Protein AF-A0A4U6X1E7-F1 (afdb_monomer)

pLDDT: mean 93.79, std 7.54, range [47.66, 98.25]

Organism: NCBI:txid1306861

Radius of gyration: 15.95 Å; Cα contacts (8 Å, |Δi|>4): 142; chains: 1; bounding box: 30×27×42 Å

Solvent-accessible surface area (backbone atoms only — not comparable to full-atom values): 6205 Å² total; per-residue (Å²): 132,83,76,83,87,75,85,89,83,79,82,66,72,47,36,41,52,42,81,46,75,47,76,49,69,50,76,48,46,93,50,3,64,44,79,88,38,50,43,80,52,73,47,7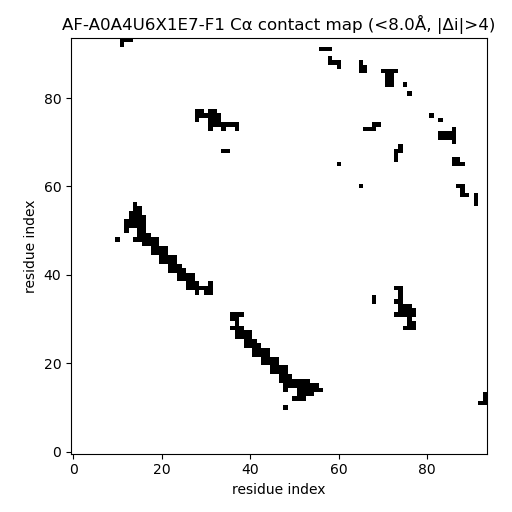5,45,83,44,76,47,72,77,82,24,77,41,89,75,52,82,83,80,50,86,88,70,48,66,49,76,83,32,64,47,44,34,28,53,77,88,71,79,64,89,84,49,80,64,52,78,73,86,67,78,129

Nearest PDB structures (foldseek):
  4eir-assembly1_A  TM=9.120E-01  e=3.574E-07  Neurospora crassa OR74A
  3eii-assembly4_D  TM=9.529E-01  e=1.413E-06  Thermothielavioides terrestris
  8b7p-assembly4_DDD  TM=9.521E-01  e=1.044E-05  Aspergillus nidulans FGSC A4
  7exk-assembly4_D  TM=9.346E-01  e=1.044E-05  Gelatoporia subvermispora B
  5o2x-assembly1_A  TM=9.146E-01  e=1.951E-05  Trichoderma reesei QM6a

Secondary structure (DSSP, 8-state):
-PPP--------TTBPSEEEEEEEEEEE-TTTTSSS--EEEEEEEEEEE-SS--B--SS---TTTS--TTSTTTS--TTTTPPPPPSSSPPP--

InterPro domains:
  IPR005103 Auxiliary Activity family 9, catalytic domain [PF03443] (5-81)
  IPR049892 Auxiliary Activity family 9 [PTHR33353] (4-94)

Structure (mmCIF, N/CA/C/O backbone):
data_AF-A0A4U6X1E7-F1
#
_entry.id   AF-A0A4U6X1E7-F1
#
loop_
_atom_site.group_PDB
_atom_site.id
_atom_site.type_symbol
_atom_site.label_atom_id
_atom_site.label_alt_id
_atom_site.label_comp_id
_atom_site.label_asym_id
_atom_site.label_entity_id
_atom_site.label_seq_id
_atom_site.pdbx_PDB_ins_code
_atom_site.Cartn_x
_atom_site.Cartn_y
_atom_site.Cartn_z
_atom_site.occupancy
_atom_site.B_iso_or_equiv
_atom_site.auth_seq_id
_atom_site.auth_comp_id
_atom_site.auth_asym_id
_atom_site.auth_atom_id
_atom_site.pdbx_PDB_model_num
ATOM 1 N N . MET A 1 1 ? -14.302 16.409 -18.677 1.00 47.66 1 MET A N 1
ATOM 2 C CA . MET A 1 1 ? -13.501 15.585 -17.748 1.00 47.66 1 MET A CA 1
ATOM 3 C C . MET A 1 1 ? -14.470 14.978 -16.752 1.00 47.66 1 MET A C 1
ATOM 5 O O . MET A 1 1 ? -15.173 15.737 -16.100 1.00 47.66 1 MET A O 1
ATOM 9 N N . VAL A 1 2 ? -14.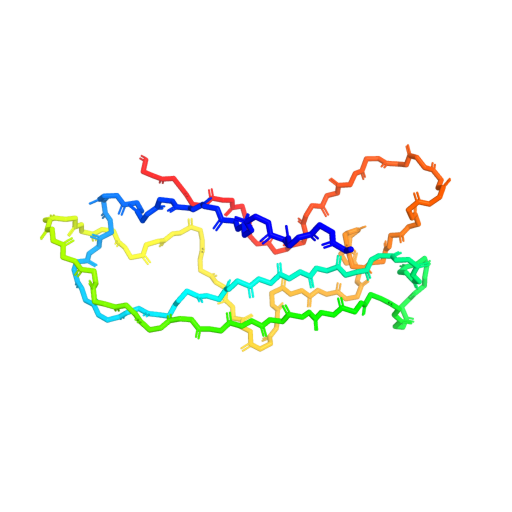602 13.651 -16.715 1.00 60.69 2 VAL A N 1
ATOM 10 C CA . VAL A 1 2 ? -15.431 12.984 -15.698 1.00 60.69 2 VAL A CA 1
ATOM 11 C C . VAL A 1 2 ? -14.682 13.107 -14.365 1.00 60.69 2 VAL A C 1
ATOM 13 O O . VAL A 1 2 ? -13.496 12.769 -14.339 1.00 60.69 2 VAL A O 1
ATOM 16 N N . PRO A 1 3 ? -15.293 13.636 -13.291 1.00 70.06 3 PRO A N 1
ATOM 17 C CA . PRO A 1 3 ? -14.640 13.675 -11.990 1.00 70.06 3 PRO A CA 1
ATOM 18 C C . PRO A 1 3 ? -14.332 12.250 -11.527 1.00 70.06 3 PRO A C 1
ATOM 20 O O . PRO A 1 3 ? -15.154 11.350 -11.693 1.00 70.06 3 PRO A O 1
ATOM 23 N N . ASN A 1 4 ? -13.156 12.044 -10.935 1.00 77.69 4 ASN A N 1
ATOM 24 C CA . ASN A 1 4 ? -12.846 10.795 -10.248 1.00 77.69 4 ASN A CA 1
ATOM 25 C C . ASN A 1 4 ? -13.904 10.557 -9.152 1.00 77.69 4 ASN A C 1
ATOM 27 O O . ASN A 1 4 ? -14.106 11.424 -8.303 1.00 77.69 4 ASN A O 1
ATOM 31 N N . SER A 1 5 ? -14.566 9.397 -9.167 1.00 83.44 5 SER A N 1
ATOM 32 C CA . SER A 1 5 ? -15.583 9.010 -8.178 1.00 83.44 5 SER A CA 1
ATOM 33 C C . SER A 1 5 ? -15.012 8.741 -6.780 1.00 83.44 5 SER A C 1
ATOM 35 O O . SER A 1 5 ? -15.771 8.496 -5.843 1.00 83.44 5 SER A O 1
ATOM 37 N N . GLY A 1 6 ? -13.686 8.775 -6.633 1.00 84.06 6 GLY A N 1
ATOM 38 C CA . GLY A 1 6 ? -12.992 8.417 -5.405 1.00 84.06 6 GLY A CA 1
ATOM 39 C C . GLY A 1 6 ? -12.987 6.907 -5.168 1.00 84.06 6 GLY A C 1
ATOM 40 O O . GLY A 1 6 ? -13.540 6.126 -5.944 1.00 84.06 6 GLY A O 1
ATOM 41 N N . TYR A 1 7 ? -12.340 6.502 -4.078 1.00 87.62 7 TYR A N 1
ATOM 42 C CA . TYR A 1 7 ? -12.280 5.113 -3.632 1.00 87.62 7 TYR A CA 1
ATOM 43 C C . TYR A 1 7 ? -12.951 4.982 -2.264 1.00 87.62 7 TYR A C 1
ATOM 45 O O . TYR A 1 7 ? -12.697 5.790 -1.370 1.00 87.62 7 TYR A O 1
ATOM 53 N N . GLN A 1 8 ? -13.797 3.967 -2.097 1.00 92.19 8 GLN A N 1
ATOM 54 C CA . GLN A 1 8 ? -14.454 3.676 -0.823 1.00 92.19 8 GLN A CA 1
ATOM 55 C C . GLN A 1 8 ? -13.755 2.518 -0.117 1.00 92.19 8 GLN A C 1
ATOM 57 O O . GLN A 1 8 ? -13.381 1.526 -0.738 1.00 92.19 8 GLN A O 1
ATOM 62 N N . TYR A 1 9 ? -13.601 2.639 1.197 1.00 91.94 9 TYR A N 1
ATOM 63 C CA . TYR A 1 9 ? -13.045 1.601 2.053 1.00 91.94 9 TYR A CA 1
ATOM 64 C C . TYR A 1 9 ? -13.807 1.554 3.376 1.00 91.94 9 TYR A C 1
ATOM 66 O O . TYR A 1 9 ? -14.396 2.545 3.811 1.00 91.94 9 TYR A O 1
ATOM 74 N N . THR A 1 10 ? -13.783 0.396 4.028 1.00 94.62 10 THR A N 1
ATOM 75 C CA . THR A 1 10 ? -14.408 0.185 5.336 1.00 94.62 10 THR A CA 1
ATOM 76 C C . THR A 1 10 ? -13.324 0.051 6.393 1.00 94.62 10 THR A C 1
ATOM 78 O O . THR A 1 10 ? -12.377 -0.714 6.216 1.00 94.62 10 THR A O 1
ATOM 81 N N . ILE A 1 11 ? -13.460 0.778 7.503 1.00 95.44 11 ILE A N 1
ATOM 82 C CA . ILE A 1 11 ? -12.598 0.580 8.671 1.00 95.44 11 ILE A CA 1
ATOM 83 C C . ILE A 1 11 ? -12.973 -0.760 9.328 1.00 95.44 11 ILE A C 1
ATOM 85 O O . ILE A 1 11 ? -14.140 -0.925 9.695 1.00 95.44 11 ILE A O 1
ATOM 89 N N . PRO A 1 12 ? -12.038 -1.718 9.491 1.00 96.06 12 PRO A N 1
ATOM 90 C CA . PRO A 1 12 ? -12.348 -3.003 10.110 1.00 96.06 12 PRO A CA 1
ATOM 91 C C . PRO A 1 12 ? -12.850 -2.835 11.549 1.00 96.06 12 PRO A C 1
ATOM 93 O O . PRO A 1 12 ? -12.184 -2.226 12.387 1.00 96.06 12 PRO A O 1
ATOM 96 N N . SER A 1 13 ? -14.010 -3.415 11.855 1.00 96.19 13 SER A N 1
ATOM 97 C CA . SER A 1 13 ? -14.704 -3.232 13.139 1.00 96.19 13 SER A CA 1
ATOM 98 C C . SER A 1 13 ? -13.970 -3.838 14.340 1.00 96.19 13 SER A C 1
ATOM 100 O O . SER A 1 13 ? -14.189 -3.418 15.475 1.00 96.19 13 SER A O 1
ATOM 102 N N . CYS A 1 14 ? -13.081 -4.808 14.109 1.00 97.12 14 CYS A N 1
ATOM 103 C CA . CYS A 1 14 ? -12.277 -5.426 15.160 1.00 97.12 14 CYS A CA 1
ATOM 104 C C . CYS A 1 14 ? -11.048 -4.597 15.570 1.00 97.12 14 CYS A C 1
ATOM 106 O O . CYS A 1 14 ? -10.355 -5.000 16.511 1.00 97.12 14 CYS A O 1
ATOM 108 N N . LEU A 1 15 ? -10.759 -3.469 14.901 1.00 97.56 15 LEU A N 1
ATOM 109 C CA . LEU A 1 15 ? -9.663 -2.579 15.289 1.00 97.56 15 LEU A CA 1
ATOM 110 C C . LEU A 1 15 ? -9.920 -1.933 16.650 1.00 97.56 15 LEU A C 1
ATOM 112 O O . LEU A 1 15 ? -11.039 -1.536 16.977 1.00 97.56 15 LEU A O 1
ATOM 116 N N . ARG A 1 16 ? -8.857 -1.810 17.444 1.00 97.88 16 ARG A N 1
ATOM 117 C CA . ARG A 1 16 ? -8.900 -1.093 18.716 1.00 97.88 16 ARG A CA 1
ATOM 118 C C . ARG A 1 16 ? -9.248 0.386 18.486 1.00 97.88 16 ARG A C 1
ATOM 120 O O . ARG A 1 16 ? -8.664 0.997 17.595 1.00 97.88 16 ARG A O 1
ATOM 127 N N . PRO A 1 17 ? -10.140 0.989 19.291 1.00 98.25 17 PRO A N 1
ATOM 128 C CA . PRO A 1 17 ? -10.393 2.425 19.227 1.00 98.25 17 PRO A CA 1
ATOM 129 C C . PRO A 1 17 ? -9.120 3.252 19.440 1.00 98.25 17 PRO A C 1
ATOM 131 O O . PRO A 1 17 ? -8.259 2.888 20.245 1.00 98.25 17 PRO A O 1
ATOM 134 N N . GLY A 1 18 ? -9.006 4.382 18.744 1.00 98.00 18 GLY A N 1
ATOM 135 C CA . GLY A 1 18 ? -7.837 5.258 18.827 1.00 98.00 18 GLY A CA 1
ATOM 136 C C . GLY A 1 18 ? -7.677 6.187 17.627 1.00 98.00 18 GLY A C 1
ATOM 137 O O . GLY A 1 18 ? -8.539 6.251 16.754 1.00 98.00 18 GLY A O 1
ATOM 138 N N . TYR A 1 19 ? -6.561 6.913 17.583 1.00 98.12 19 TYR A N 1
ATOM 139 C CA . TYR A 1 19 ? -6.203 7.771 16.453 1.00 98.12 19 TYR A CA 1
ATOM 140 C C . TYR A 1 19 ? -5.357 7.002 15.439 1.00 98.12 19 TYR A C 1
ATOM 142 O O . TYR A 1 19 ? -4.364 6.375 15.806 1.00 98.12 19 TYR A O 1
ATOM 150 N N . TYR A 1 20 ? -5.745 7.073 14.167 1.00 97.62 20 TYR A N 1
ATOM 151 C CA . TYR A 1 20 ? -5.102 6.360 13.067 1.00 97.62 20 TYR A CA 1
ATOM 152 C C . TYR A 1 20 ? -4.835 7.293 11.886 1.00 97.62 20 TYR A C 1
ATOM 154 O O . TYR A 1 20 ? -5.569 8.255 11.647 1.00 97.62 20 TYR A O 1
ATOM 162 N N . LEU A 1 21 ? -3.801 6.959 11.115 1.00 97.31 21 LEU A N 1
ATOM 163 C CA . LEU A 1 21 ? -3.601 7.474 9.766 1.00 97.31 21 LEU A CA 1
ATOM 164 C C . LEU A 1 21 ? -4.052 6.418 8.760 1.00 97.31 21 LEU A C 1
ATOM 166 O O . LEU A 1 21 ? -3.614 5.271 8.827 1.00 97.31 21 LEU A O 1
ATOM 170 N N . VAL A 1 22 ? -4.879 6.818 7.799 1.00 96.19 22 VAL A N 1
ATOM 171 C CA . VAL A 1 22 ? -5.159 6.023 6.601 1.00 96.19 22 VAL A CA 1
ATOM 172 C C . VAL A 1 22 ? -4.308 6.565 5.471 1.00 96.19 22 VAL A C 1
ATOM 174 O O . VAL A 1 22 ? -4.564 7.658 4.970 1.00 96.19 22 VAL A O 1
ATOM 177 N N . ARG A 1 23 ? -3.293 5.798 5.075 1.00 97.06 23 ARG A N 1
ATOM 178 C CA . ARG A 1 23 ? -2.457 6.085 3.910 1.00 97.06 23 ARG A CA 1
ATOM 179 C C . ARG A 1 23 ? -3.108 5.475 2.667 1.00 97.06 23 ARG A C 1
ATOM 181 O O . ARG A 1 23 ? -3.001 4.272 2.453 1.00 97.06 23 ARG A O 1
ATOM 188 N N . HIS A 1 24 ? -3.785 6.293 1.869 1.00 94.94 24 HIS A N 1
ATOM 189 C CA . HIS A 1 24 ? -4.240 5.914 0.533 1.00 94.94 24 HIS A CA 1
ATOM 190 C C . HIS A 1 24 ? -3.109 6.157 -0.467 1.00 94.94 24 HIS A C 1
ATOM 192 O O . HIS A 1 24 ? -2.396 7.150 -0.358 1.00 94.94 24 HIS A O 1
ATOM 198 N N . GLU A 1 25 ? -2.919 5.265 -1.430 1.00 96.25 25 GLU A N 1
ATOM 199 C CA . GLU A 1 25 ? -1.822 5.378 -2.384 1.00 96.25 25 GLU A CA 1
ATOM 200 C C . GLU A 1 25 ? -2.238 4.856 -3.757 1.00 96.25 25 GLU A C 1
ATOM 202 O O . GLU A 1 25 ? -2.817 3.779 -3.871 1.00 96.25 25 GLU A O 1
ATOM 207 N N . THR A 1 26 ? -1.911 5.619 -4.800 1.00 95.06 26 THR A N 1
ATOM 208 C CA . THR A 1 26 ? -1.979 5.162 -6.193 1.00 95.06 26 THR A CA 1
ATOM 209 C C . THR A 1 26 ? -0.567 4.893 -6.710 1.00 95.06 26 THR A C 1
ATOM 211 O O . THR A 1 26 ? 0.314 5.739 -6.555 1.00 95.06 26 THR A O 1
ATOM 214 N N . LEU A 1 27 ? -0.354 3.735 -7.342 1.00 96.69 27 LEU A N 1
ATOM 215 C CA . LEU A 1 27 ? 0.882 3.394 -8.055 1.00 96.69 27 LEU A CA 1
ATOM 216 C C . LEU A 1 27 ? 0.631 3.537 -9.558 1.00 96.69 27 LEU A C 1
ATOM 218 O O . LEU A 1 27 ? -0.185 2.805 -10.117 1.00 96.69 27 LEU A O 1
ATOM 222 N N . ALA A 1 28 ? 1.328 4.455 -10.228 1.00 96.75 28 ALA A N 1
ATOM 223 C CA . ALA A 1 28 ? 1.288 4.536 -11.685 1.00 96.75 28 ALA A CA 1
ATOM 224 C C . ALA A 1 28 ? 2.389 3.657 -12.294 1.00 96.75 28 ALA A C 1
ATOM 226 O O . ALA A 1 2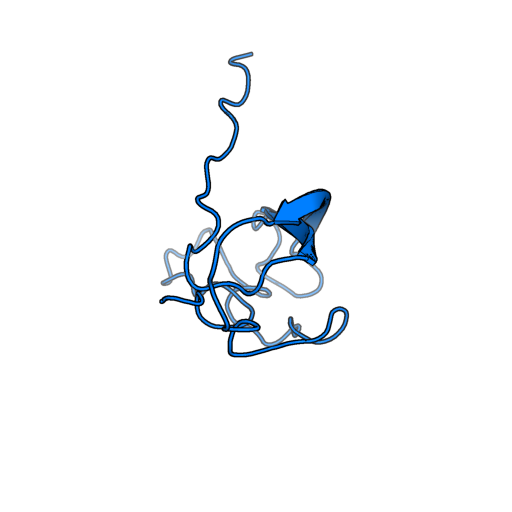8 ? 3.579 3.863 -12.049 1.00 96.75 28 ALA A O 1
ATOM 227 N N . LEU A 1 29 ? 1.963 2.683 -13.102 1.00 96.81 29 LEU A N 1
ATOM 228 C CA . LEU A 1 29 ? 2.800 1.598 -13.632 1.00 96.81 29 LEU A CA 1
ATOM 229 C C . LEU A 1 29 ? 3.243 1.814 -15.089 1.00 96.81 29 LEU A C 1
ATOM 231 O O . LEU A 1 29 ? 3.907 0.969 -15.679 1.00 96.81 29 LEU A O 1
ATOM 235 N N . HIS A 1 30 ? 2.888 2.949 -15.700 1.00 96.12 30 HIS A N 1
ATOM 236 C CA . HIS A 1 30 ? 3.123 3.194 -17.131 1.00 96.12 30 HIS A CA 1
ATOM 237 C C . HIS A 1 30 ? 4.608 3.177 -17.535 1.00 96.12 30 HIS A C 1
ATOM 239 O O . HIS A 1 30 ? 4.906 2.983 -18.712 1.00 96.12 30 HIS A O 1
ATOM 245 N N . ALA A 1 31 ? 5.518 3.365 -16.572 1.00 96.81 31 ALA A N 1
ATOM 246 C CA . ALA A 1 31 ? 6.968 3.316 -16.745 1.00 96.81 31 ALA A CA 1
ATOM 247 C C . ALA A 1 31 ? 7.660 2.332 -15.776 1.00 96.81 31 ALA A C 1
ATOM 249 O O . ALA A 1 31 ? 8.873 2.398 -15.599 1.00 96.81 31 ALA A O 1
ATOM 250 N N . SER A 1 32 ? 6.923 1.418 -15.127 1.00 96.38 32 SER A N 1
ATOM 251 C CA . SER A 1 32 ? 7.485 0.534 -14.089 1.00 96.38 32 SER A CA 1
ATOM 252 C C . SER A 1 32 ? 8.228 -0.697 -14.619 1.00 96.38 32 SER A C 1
ATOM 254 O O . SER A 1 32 ? 8.653 -1.523 -13.817 1.00 96.38 32 SER A O 1
ATOM 256 N N . TYR A 1 33 ? 8.414 -0.841 -15.936 1.00 94.88 33 TYR A N 1
ATOM 257 C CA . TYR A 1 33 ? 9.091 -1.999 -16.544 1.00 94.88 33 TYR A CA 1
ATOM 258 C C . TYR A 1 33 ? 10.586 -2.095 -16.172 1.00 94.88 33 TYR A C 1
ATOM 260 O O . TYR A 1 33 ? 11.194 -3.153 -16.314 1.00 94.88 33 TYR A O 1
ATOM 268 N N . THR A 1 34 ? 11.173 -1.017 -15.644 1.00 95.25 34 THR A N 1
ATOM 269 C CA . THR A 1 34 ? 12.503 -0.991 -15.018 1.00 95.25 34 THR A CA 1
ATOM 270 C C . THR A 1 34 ? 12.473 -0.151 -13.746 1.00 95.25 34 THR A C 1
ATOM 272 O O . THR A 1 34 ? 11.692 0.793 -13.647 1.00 95.25 34 THR A O 1
ATOM 275 N N . TYR A 1 35 ? 13.353 -0.450 -12.788 1.00 94.81 35 TYR A N 1
ATOM 276 C CA . TYR A 1 35 ? 13.519 0.364 -11.582 1.00 94.81 35 TYR A CA 1
ATOM 277 C C . TYR A 1 35 ? 14.706 1.340 -11.708 1.00 94.81 35 TYR A C 1
ATOM 279 O O . TYR A 1 35 ? 15.790 0.902 -12.101 1.00 94.81 35 TYR A O 1
ATOM 287 N N . PRO A 1 36 ? 14.557 2.619 -11.303 1.00 96.38 36 PRO A N 1
ATOM 288 C CA . PRO A 1 36 ? 13.316 3.268 -10.859 1.00 96.38 36 PRO A CA 1
ATOM 289 C C . PRO A 1 36 ? 12.355 3.536 -12.033 1.00 96.38 36 PRO A C 1
ATOM 291 O O . PRO A 1 36 ? 12.804 3.799 -13.144 1.00 96.38 36 PRO A O 1
ATOM 294 N N . GLY A 1 37 ? 11.039 3.503 -11.782 1.00 96.88 37 GLY A N 1
ATOM 295 C CA . GLY A 1 37 ? 10.039 3.704 -12.844 1.00 96.88 37 GLY A CA 1
ATOM 296 C C . GLY A 1 37 ? 8.587 3.811 -12.372 1.00 96.88 37 GLY A C 1
ATOM 297 O O . GLY A 1 37 ? 7.832 4.638 -12.883 1.00 96.88 37 GLY A O 1
ATOM 298 N N . VAL A 1 38 ? 8.193 3.039 -11.352 1.00 97.44 38 VAL A N 1
ATOM 299 C CA . VAL A 1 38 ? 6.890 3.220 -10.689 1.00 97.44 38 VAL A CA 1
ATOM 300 C C . VAL A 1 38 ? 6.806 4.591 -10.010 1.00 97.44 38 VAL A C 1
ATOM 302 O O . VAL A 1 38 ? 7.769 5.061 -9.400 1.00 97.44 38 VAL A O 1
ATOM 305 N N . GLN A 1 39 ? 5.641 5.230 -10.101 1.00 98.19 39 GLN A N 1
ATOM 306 C CA . GLN A 1 39 ? 5.371 6.515 -9.455 1.00 98.19 39 GLN A CA 1
ATOM 307 C C . GLN A 1 39 ? 4.343 6.320 -8.340 1.00 98.19 39 GLN A C 1
ATOM 309 O O . GLN A 1 39 ? 3.233 5.846 -8.583 1.00 98.19 39 GLN A O 1
ATOM 314 N N . PHE A 1 40 ? 4.728 6.678 -7.117 1.00 97.25 40 PHE A N 1
ATOM 315 C CA . PHE A 1 40 ? 3.901 6.545 -5.921 1.00 97.25 40 PHE A CA 1
ATOM 316 C C . PHE A 1 40 ? 3.216 7.877 -5.596 1.00 97.25 40 PHE A C 1
ATOM 318 O O . PHE A 1 40 ? 3.893 8.888 -5.405 1.00 97.25 40 PHE A O 1
ATOM 325 N N . TYR A 1 41 ? 1.888 7.869 -5.469 1.00 96.75 41 TYR A N 1
ATOM 326 C CA . TYR A 1 41 ? 1.075 9.030 -5.090 1.00 96.75 41 TYR A CA 1
ATOM 327 C C . TYR A 1 41 ? 0.338 8.774 -3.763 1.00 96.75 41 TYR A C 1
ATOM 329 O O . TYR A 1 41 ? -0.843 8.412 -3.780 1.00 96.75 41 TYR A O 1
ATOM 337 N N . PRO A 1 42 ? 1.017 8.897 -2.606 1.00 96.44 42 PRO A N 1
ATOM 338 C CA . PRO A 1 42 ? 0.398 8.687 -1.304 1.00 96.44 42 PRO A CA 1
ATOM 339 C C . PRO A 1 42 ? -0.316 9.940 -0.771 1.00 96.44 42 PRO A C 1
ATOM 341 O O . PRO A 1 42 ? 0.135 11.067 -0.965 1.00 96.44 42 PRO A O 1
ATOM 344 N N . GLY A 1 43 ? -1.385 9.727 -0.006 1.00 95.56 43 GLY A N 1
ATOM 345 C CA . GLY A 1 43 ? -2.071 10.728 0.810 1.00 95.56 43 GLY A CA 1
ATOM 346 C C . GLY A 1 43 ? -2.515 10.128 2.146 1.00 95.56 43 GLY A C 1
ATOM 347 O O . GLY A 1 43 ? -2.856 8.948 2.214 1.00 95.56 43 GLY A O 1
ATOM 348 N N . CYS A 1 44 ? -2.498 10.926 3.217 1.00 96.50 44 CYS A N 1
ATOM 349 C CA . CYS A 1 44 ? -2.841 10.470 4.567 1.00 96.50 44 CYS A CA 1
ATOM 350 C C . CYS A 1 44 ? -4.074 11.196 5.115 1.00 96.50 44 CYS A C 1
ATOM 352 O O . CYS A 1 44 ? -4.104 12.424 5.171 1.00 96.50 44 CYS A O 1
ATOM 354 N N . HIS A 1 45 ? -5.056 10.428 5.584 1.00 94.62 45 HIS A N 1
ATOM 355 C CA . HIS A 1 45 ? -6.226 10.932 6.302 1.00 94.62 45 HIS A CA 1
ATOM 356 C C . HIS A 1 45 ? -6.101 10.619 7.792 1.00 94.62 45 HIS A C 1
ATOM 358 O O . HIS A 1 45 ? -5.760 9.498 8.165 1.00 94.62 45 HIS A O 1
ATOM 364 N N . GLN A 1 46 ? -6.389 11.599 8.645 1.00 97.88 46 GLN A N 1
ATOM 365 C CA . GLN A 1 46 ? -6.409 11.428 10.098 1.00 97.88 46 GLN A CA 1
ATOM 366 C C . GLN A 1 46 ? -7.814 11.053 10.554 1.00 97.88 46 GLN A C 1
ATOM 368 O O . GLN A 1 46 ? -8.755 11.803 10.302 1.00 97.88 46 GLN A O 1
ATOM 373 N N . LEU A 1 47 ? -7.948 9.922 11.243 1.00 96.06 47 LEU A N 1
ATOM 374 C CA . LEU A 1 47 ? -9.226 9.428 11.748 1.00 96.06 47 LEU A CA 1
ATOM 375 C C . LEU A 1 47 ? -9.142 9.134 13.245 1.00 96.06 47 LEU A C 1
ATOM 377 O O . LEU A 1 47 ? -8.110 8.694 13.753 1.00 96.06 47 LEU A O 1
ATOM 381 N N . GLN A 1 48 ? -10.268 9.305 13.932 1.00 97.81 48 GLN A N 1
ATOM 382 C CA . GLN A 1 48 ? -10.503 8.708 15.240 1.00 97.81 48 GLN A CA 1
ATOM 383 C C . GLN A 1 48 ? -11.416 7.493 15.049 1.00 97.81 48 GLN A C 1
ATOM 385 O O . GLN A 1 48 ? -12.590 7.634 14.716 1.00 97.81 48 GLN A O 1
ATOM 390 N N . VAL A 1 49 ? -10.866 6.297 15.240 1.00 96.94 49 VAL A N 1
ATOM 391 C CA . VAL A 1 49 ? -11.615 5.039 15.212 1.00 96.94 49 VAL A CA 1
ATOM 392 C C . VAL A 1 49 ? -12.304 4.857 16.562 1.00 96.94 49 VAL A C 1
ATOM 394 O O . VAL A 1 49 ? -11.657 4.899 17.610 1.00 96.94 49 VAL A O 1
ATOM 397 N N . SER A 1 50 ? -13.618 4.655 16.536 1.00 97.00 50 SER A N 1
ATOM 398 C CA . SER A 1 50 ? -14.448 4.304 17.691 1.00 97.00 50 SER A CA 1
ATOM 399 C C . SER A 1 50 ? -14.899 2.838 17.610 1.00 97.00 50 SER A C 1
ATOM 401 O O . SER A 1 50 ? -14.643 2.157 16.619 1.00 97.00 50 SER A O 1
ATOM 403 N N . GLY A 1 51 ? -15.551 2.331 18.661 1.00 96.19 51 GLY A N 1
ATOM 404 C CA . GLY A 1 51 ? -16.063 0.957 18.723 1.00 96.19 51 GLY A CA 1
ATOM 405 C C . 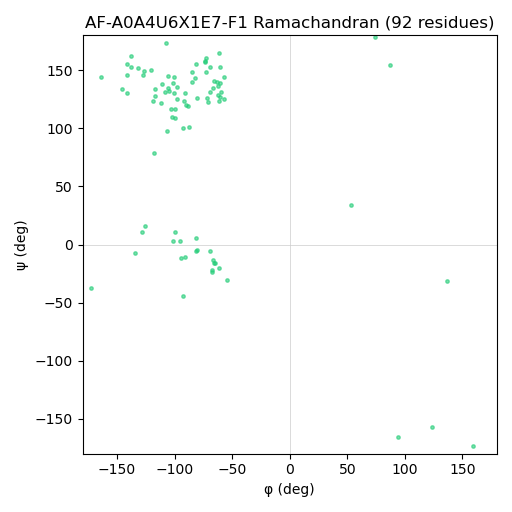GLY A 1 51 ? -15.533 0.180 19.927 1.00 96.19 51 GLY A C 1
ATOM 406 O O . GLY A 1 51 ? -15.135 0.770 20.928 1.00 96.19 51 GLY A O 1
ATOM 407 N N . SER A 1 52 ? -15.544 -1.149 19.831 1.00 97.31 52 SER A N 1
ATOM 408 C CA . SER A 1 52 ? -15.140 -2.073 20.906 1.00 97.31 52 SER A CA 1
ATOM 409 C C . SER A 1 52 ? -14.103 -3.112 20.466 1.00 97.31 52 SER A C 1
ATOM 411 O O . SER A 1 52 ? -13.832 -4.066 21.196 1.00 97.31 52 SER A O 1
ATOM 413 N N . GLY A 1 53 ? -13.523 -2.947 19.273 1.00 97.56 53 GLY A N 1
ATOM 414 C CA . GLY A 1 53 ? -12.477 -3.828 18.776 1.00 97.56 53 GLY A CA 1
ATOM 415 C C . GLY A 1 53 ? -11.227 -3.822 19.663 1.00 97.56 53 GLY A C 1
ATOM 416 O O . GLY A 1 53 ? -11.030 -2.960 20.521 1.00 97.56 53 GLY A O 1
ATOM 417 N N . THR A 1 54 ? -10.364 -4.816 19.468 1.00 97.44 54 THR A N 1
ATOM 418 C CA . THR A 1 54 ? -9.163 -5.032 20.298 1.00 97.44 54 THR A CA 1
ATOM 419 C C . THR A 1 54 ? -7.906 -5.323 19.481 1.00 97.44 54 THR A C 1
ATOM 421 O O . THR A 1 54 ? -6.810 -5.393 20.039 1.00 97.44 54 THR A O 1
ATOM 424 N N . LYS A 1 55 ? -8.031 -5.492 18.159 1.00 97.06 55 LYS A N 1
ATOM 425 C CA . LYS A 1 55 ? -6.916 -5.821 17.266 1.00 97.06 55 LYS A CA 1
ATOM 426 C C . LYS A 1 55 ? -6.134 -4.560 16.897 1.00 97.06 55 LYS A C 1
ATOM 428 O O . LYS A 1 55 ? -6.714 -3.510 16.645 1.00 97.06 55 LYS A O 1
ATOM 433 N N . ASN A 1 56 ? -4.814 -4.686 16.790 1.00 91.44 56 ASN A N 1
ATOM 434 C CA . ASN A 1 56 ? -3.931 -3.605 16.331 1.00 91.44 56 ASN A CA 1
ATOM 435 C C . ASN A 1 56 ? -3.611 -3.683 14.821 1.00 91.44 56 ASN A C 1
ATOM 437 O O . ASN A 1 56 ? -2.832 -2.873 14.330 1.00 91.44 56 ASN A O 1
ATOM 441 N N . GLY A 1 57 ? -4.200 -4.644 14.096 1.00 88.06 57 GLY A N 1
ATOM 442 C CA . GLY A 1 57 ? -3.827 -4.998 12.720 1.00 88.06 57 GLY A CA 1
ATOM 443 C C . GLY A 1 57 ? -2.687 -6.026 12.661 1.00 88.06 57 GLY A C 1
ATOM 444 O O . GLY A 1 57 ? -1.915 -6.162 13.610 1.00 88.06 57 GLY A O 1
ATOM 445 N N . SER A 1 58 ? -2.616 -6.797 11.572 1.00 88.94 58 SER A N 1
ATOM 446 C CA . SER A 1 58 ? -1.515 -7.728 11.273 1.00 88.94 58 SER A CA 1
ATOM 447 C C . SER A 1 58 ? -1.539 -8.142 9.792 1.00 88.94 58 SER A C 1
ATOM 449 O O . SER A 1 58 ? -2.635 -8.337 9.263 1.00 88.94 58 SER A O 1
ATOM 451 N N . PRO A 1 59 ? -0.380 -8.335 9.134 1.00 92.25 59 PRO A N 1
ATOM 452 C CA . PRO A 1 59 ? 0.970 -8.023 9.616 1.00 92.25 59 PRO A CA 1
ATOM 453 C C . PRO A 1 59 ? 1.244 -6.509 9.620 1.00 92.25 59 PRO A C 1
ATOM 455 O O . PRO A 1 59 ? 0.594 -5.746 8.910 1.00 92.25 59 PRO A O 1
ATOM 458 N N . LEU A 1 60 ? 2.209 -6.068 10.432 1.00 95.62 60 LEU A N 1
ATOM 459 C CA . LEU A 1 60 ? 2.653 -4.670 10.475 1.00 95.62 60 LEU A CA 1
ATOM 460 C C . LEU A 1 60 ? 3.948 -4.495 9.678 1.00 95.62 60 LEU A C 1
ATOM 462 O O . LEU A 1 60 ? 4.814 -5.368 9.690 1.00 95.62 60 LEU A O 1
ATOM 466 N N . VAL A 1 61 ? 4.083 -3.351 9.008 1.00 97.12 61 VAL A N 1
ATOM 467 C CA . VAL A 1 61 ? 5.241 -2.998 8.173 1.00 97.12 61 VAL A CA 1
ATOM 468 C C . VAL A 1 61 ? 5.652 -1.544 8.402 1.00 97.12 61 VAL A C 1
ATOM 470 O O . VAL A 1 61 ? 4.868 -0.745 8.914 1.00 97.12 61 VAL A O 1
ATOM 473 N N . ALA A 1 62 ? 6.877 -1.194 8.004 1.00 97.25 62 ALA A N 1
ATOM 474 C CA . ALA A 1 62 ? 7.401 0.166 8.085 1.00 97.25 62 ALA A CA 1
ATOM 475 C C . ALA A 1 62 ? 7.451 0.837 6.706 1.00 97.25 62 ALA A C 1
ATOM 477 O O . ALA A 1 62 ? 7.773 0.201 5.702 1.00 97.25 62 ALA A O 1
ATOM 478 N N . PHE A 1 63 ? 7.194 2.144 6.674 1.00 96.69 63 PHE A N 1
ATOM 479 C CA . PHE A 1 63 ? 7.479 3.000 5.526 1.00 96.69 63 PHE A CA 1
ATOM 480 C C . PHE A 1 63 ? 8.485 4.085 5.949 1.00 96.69 63 PHE A C 1
ATOM 482 O O . PHE A 1 63 ? 8.185 4.815 6.896 1.00 96.69 63 PHE A O 1
ATOM 489 N N . PRO A 1 64 ? 9.649 4.216 5.275 1.00 96.31 64 PRO A N 1
ATOM 490 C CA . PRO A 1 64 ? 10.131 3.386 4.161 1.00 96.31 64 PRO A CA 1
ATOM 491 C C . PRO A 1 64 ? 10.511 1.954 4.597 1.00 96.31 64 PRO A C 1
ATOM 493 O O . PRO A 1 64 ? 10.892 1.734 5.743 1.00 96.31 64 PRO A O 1
ATOM 496 N N . GLY A 1 65 ? 10.412 0.986 3.675 1.00 95.81 65 GLY A N 1
ATOM 497 C CA . GLY A 1 65 ? 10.862 -0.403 3.884 1.00 95.81 65 GLY A CA 1
ATOM 498 C C . GLY A 1 65 ? 9.907 -1.493 3.384 1.00 95.81 65 GLY A C 1
ATOM 499 O O . GLY A 1 65 ? 10.366 -2.546 2.948 1.00 95.81 65 GLY A O 1
ATOM 500 N N . ALA A 1 66 ? 8.595 -1.248 3.408 1.00 97.50 66 ALA A N 1
ATOM 501 C CA . ALA A 1 66 ? 7.586 -2.234 3.008 1.00 97.50 66 ALA A CA 1
ATOM 502 C C . ALA A 1 66 ? 7.598 -2.574 1.509 1.00 97.50 66 ALA A C 1
ATOM 504 O O . ALA A 1 66 ? 7.134 -3.649 1.143 1.00 97.50 66 ALA A O 1
ATOM 505 N N . TYR A 1 67 ? 8.115 -1.672 0.669 1.00 97.75 67 TYR A N 1
ATOM 506 C CA . TYR A 1 67 ? 8.295 -1.889 -0.765 1.00 97.75 67 TYR A CA 1
ATOM 507 C C . TYR A 1 67 ? 9.777 -1.979 -1.104 1.00 97.75 67 TYR A C 1
ATOM 509 O O . TYR A 1 67 ? 10.587 -1.181 -0.621 1.00 97.75 67 TYR A O 1
ATOM 517 N N . LYS A 1 68 ? 10.121 -2.921 -1.977 1.00 96.69 68 LYS A N 1
ATOM 518 C CA . LYS A 1 68 ? 11.470 -3.133 -2.501 1.00 96.69 68 LYS A CA 1
ATOM 519 C C . LYS A 1 68 ? 11.462 -2.990 -4.015 1.00 96.69 68 LYS A C 1
ATOM 521 O O . LYS A 1 68 ? 10.498 -3.360 -4.673 1.00 96.69 68 LYS A O 1
ATOM 526 N N . ALA A 1 69 ? 12.584 -2.548 -4.581 1.00 94.81 69 ALA A N 1
ATOM 527 C CA . ALA A 1 69 ? 12.781 -2.530 -6.034 1.00 94.81 69 ALA A CA 1
ATOM 528 C C . ALA A 1 69 ? 12.547 -3.911 -6.681 1.00 94.81 69 ALA A C 1
ATOM 530 O O . ALA A 1 69 ? 12.106 -4.002 -7.822 1.00 94.81 69 ALA A O 1
ATOM 531 N N . THR A 1 70 ? 12.824 -4.984 -5.935 1.00 95.06 70 THR A N 1
ATOM 532 C C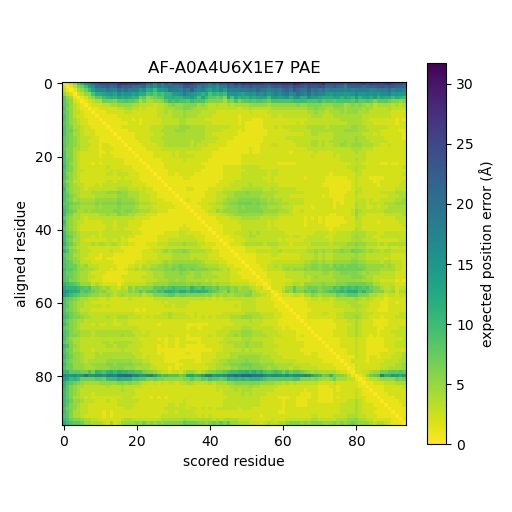A . THR A 1 70 ? 12.646 -6.377 -6.362 1.00 95.06 70 THR A CA 1
ATOM 533 C C . THR A 1 70 ? 11.214 -6.893 -6.239 1.00 95.06 70 THR A C 1
ATOM 535 O O . THR A 1 70 ? 10.965 -8.030 -6.630 1.00 95.06 70 THR A O 1
ATOM 538 N N . ASP A 1 71 ? 10.284 -6.126 -5.662 1.00 96.69 71 ASP A N 1
ATOM 539 C CA . ASP A 1 71 ? 8.895 -6.569 -5.583 1.00 96.69 71 ASP 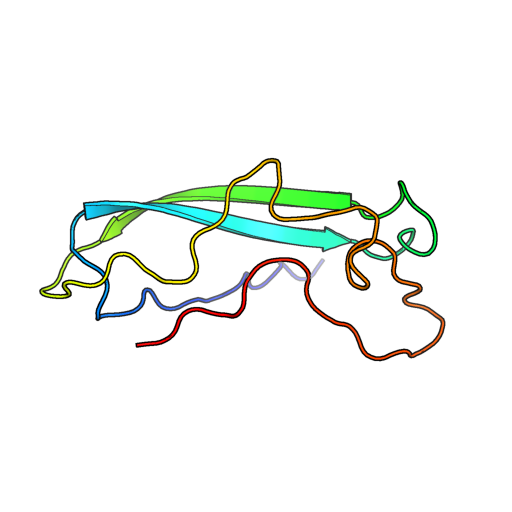A CA 1
ATOM 540 C C . ASP A 1 71 ? 8.290 -6.572 -6.999 1.00 96.69 71 ASP A C 1
ATOM 542 O O . ASP A 1 71 ? 8.394 -5.568 -7.713 1.00 96.69 71 ASP A O 1
ATOM 546 N N . PRO A 1 72 ? 7.618 -7.659 -7.417 1.00 95.75 72 PRO A N 1
ATOM 547 C CA . PRO A 1 72 ? 7.102 -7.799 -8.782 1.00 95.75 72 PRO A CA 1
ATOM 548 C C . PRO A 1 72 ? 6.011 -6.780 -9.134 1.00 95.75 72 PRO A C 1
ATOM 550 O O . PRO A 1 72 ? 5.708 -6.598 -10.305 1.00 95.75 72 PRO A O 1
ATOM 553 N N . GLY A 1 73 ? 5.412 -6.119 -8.138 1.00 95.75 73 GLY A N 1
ATOM 554 C CA . GLY A 1 73 ? 4.469 -5.018 -8.343 1.00 95.75 73 GLY A CA 1
ATOM 555 C C . GLY A 1 73 ? 5.102 -3.623 -8.385 1.00 95.75 73 GLY A C 1
ATOM 556 O O . GLY A 1 73 ? 4.413 -2.665 -8.735 1.00 95.75 73 GLY A O 1
ATOM 557 N N . VAL A 1 74 ? 6.383 -3.503 -8.013 1.00 97.25 74 VAL A N 1
ATOM 558 C CA . VAL A 1 74 ? 7.186 -2.265 -8.067 1.00 97.25 74 VAL A CA 1
ATOM 559 C C . VAL A 1 74 ? 7.945 -2.187 -9.390 1.00 97.25 74 VAL A C 1
ATOM 561 O O . VAL A 1 74 ? 7.950 -1.134 -10.024 1.00 97.25 74 VAL A O 1
ATOM 564 N N . THR A 1 75 ? 8.545 -3.302 -9.818 1.00 95.75 75 THR A N 1
ATOM 565 C CA . THR A 1 75 ? 9.114 -3.461 -11.162 1.00 95.75 75 THR A CA 1
ATOM 566 C C . THR A 1 75 ? 8.205 -4.381 -11.964 1.00 95.75 75 THR A C 1
ATOM 568 O O . THR A 1 75 ? 8.262 -5.600 -11.821 1.00 95.75 75 THR A O 1
ATOM 571 N N . TYR A 1 76 ? 7.339 -3.784 -12.777 1.00 95.56 76 TYR A N 1
ATOM 572 C CA . TYR A 1 76 ? 6.262 -4.457 -13.491 1.00 95.56 76 TYR A CA 1
ATOM 573 C C . TYR A 1 76 ? 6.100 -3.882 -14.897 1.00 95.56 76 TYR A C 1
ATOM 575 O O . TYR A 1 76 ? 5.983 -2.666 -15.063 1.00 95.56 76 TYR A O 1
ATOM 583 N N . ASP A 1 77 ? 6.043 -4.746 -15.907 1.00 95.12 77 ASP A N 1
ATOM 584 C CA . ASP A 1 77 ? 5.702 -4.351 -17.272 1.00 95.12 77 ASP A CA 1
ATOM 585 C C . ASP A 1 77 ? 4.194 -4.499 -17.516 1.00 95.12 77 ASP A C 1
ATOM 587 O O . ASP A 1 77 ? 3.686 -5.588 -17.791 1.00 95.12 77 ASP A O 1
ATOM 591 N N . ALA A 1 78 ? 3.478 -3.375 -17.440 1.00 93.81 78 ALA A N 1
ATOM 592 C CA . ALA A 1 78 ? 2.032 -3.327 -17.637 1.00 93.81 78 ALA A CA 1
ATOM 593 C C . ALA A 1 78 ? 1.574 -3.657 -19.067 1.00 93.81 78 ALA A C 1
ATOM 595 O O . ALA A 1 78 ? 0.385 -3.904 -19.269 1.00 93.81 78 ALA A O 1
ATOM 596 N N . TYR A 1 79 ? 2.485 -3.692 -20.043 1.00 94.31 79 TYR A N 1
ATOM 597 C CA . TYR A 1 79 ? 2.162 -3.954 -21.446 1.00 94.31 79 TYR A CA 1
ATOM 598 C C . TYR A 1 79 ? 2.304 -5.436 -21.833 1.00 94.31 79 TYR A C 1
ATOM 600 O O . TYR A 1 79 ? 1.806 -5.836 -22.883 1.00 94.31 79 TYR A O 1
ATOM 608 N N . SER A 1 80 ? 2.913 -6.263 -20.975 1.00 92.38 80 SER A N 1
ATOM 609 C CA . SER A 1 80 ? 3.223 -7.678 -21.254 1.00 92.38 80 SER A CA 1
ATOM 610 C C . SER A 1 80 ? 2.229 -8.698 -20.657 1.00 92.38 80 SER A C 1
ATOM 612 O O . SER A 1 80 ? 2.491 -9.898 -20.688 1.00 92.38 80 SER A O 1
ATOM 614 N N . ALA A 1 81 ? 1.076 -8.251 -20.137 1.00 75.25 81 ALA A N 1
ATOM 615 C CA . ALA A 1 81 ? -0.041 -9.085 -19.648 1.00 75.25 81 ALA A CA 1
ATOM 616 C C . ALA A 1 81 ? 0.319 -10.171 -18.603 1.00 75.25 81 ALA A C 1
ATOM 618 O O . ALA A 1 81 ? -0.294 -11.241 -18.564 1.00 75.25 81 ALA A O 1
ATOM 619 N N . THR A 1 82 ? 1.293 -9.909 -17.731 1.00 86.56 82 THR A N 1
ATOM 620 C CA . THR A 1 82 ? 1.616 -10.799 -16.607 1.00 86.56 82 THR A CA 1
ATOM 621 C C . THR A 1 82 ? 0.670 -10.564 -15.420 1.00 86.56 82 THR A C 1
ATOM 623 O O . THR A 1 82 ? 0.081 -9.492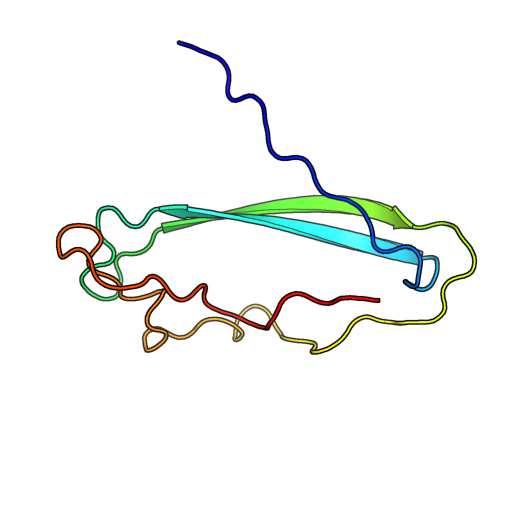 -15.291 1.00 86.56 82 THR A O 1
ATOM 626 N N . PRO A 1 83 ? 0.466 -11.550 -14.528 1.00 93.88 83 PRO A N 1
ATOM 627 C CA . PRO A 1 83 ? -0.299 -11.325 -13.305 1.00 93.88 83 PRO A CA 1
ATOM 628 C C . PRO A 1 83 ? 0.335 -10.231 -12.435 1.00 93.88 83 PRO A C 1
ATOM 630 O O . PRO A 1 83 ? 1.534 -10.273 -12.156 1.00 93.88 83 PRO A O 1
ATOM 633 N N . TYR A 1 84 ? -0.475 -9.275 -11.974 1.00 95.06 84 TYR A N 1
ATOM 634 C CA . TYR A 1 84 ? -0.009 -8.207 -11.093 1.00 95.06 84 TYR A CA 1
ATOM 635 C C . TYR A 1 84 ? -0.108 -8.618 -9.621 1.00 95.06 84 TYR A C 1
ATOM 637 O O . TYR A 1 84 ? -1.199 -8.862 -9.103 1.00 95.06 84 TYR A O 1
ATOM 645 N N . THR A 1 85 ? 1.034 -8.642 -8.936 1.00 96.00 85 THR A N 1
ATOM 646 C CA . THR A 1 85 ? 1.109 -8.855 -7.485 1.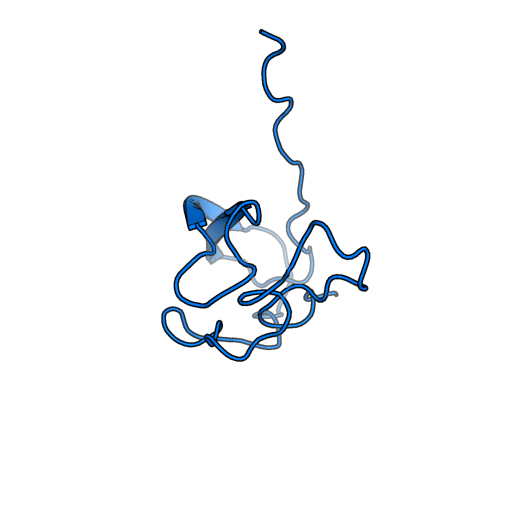00 96.00 85 THR A CA 1
ATOM 647 C C . THR A 1 85 ? 1.288 -7.512 -6.794 1.00 96.00 85 THR A C 1
ATOM 649 O O . THR A 1 85 ? 2.311 -6.855 -6.975 1.00 96.00 85 THR A O 1
ATOM 652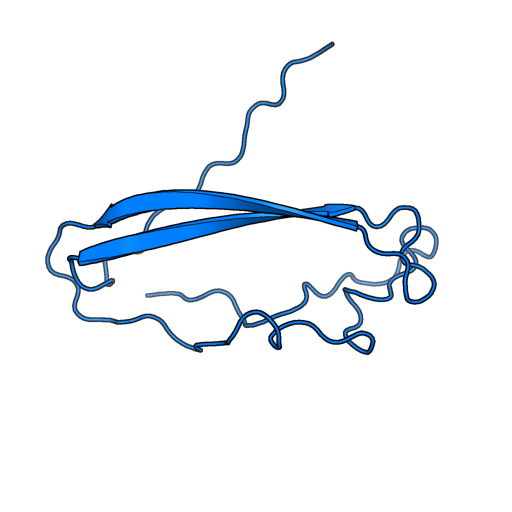 N N . ILE A 1 86 ? 0.308 -7.114 -5.981 1.00 96.06 86 ILE A N 1
ATOM 653 C CA . ILE A 1 86 ? 0.355 -5.861 -5.217 1.00 96.06 86 ILE A CA 1
ATOM 654 C C . ILE A 1 86 ? 1.540 -5.917 -4.232 1.00 96.06 86 ILE A C 1
ATOM 656 O O . ILE A 1 86 ? 1.657 -6.902 -3.499 1.00 96.06 86 ILE A O 1
ATOM 660 N N . PRO A 1 87 ? 2.425 -4.902 -4.201 1.00 97.19 87 PRO A N 1
ATOM 661 C CA . PRO A 1 87 ? 3.547 -4.880 -3.271 1.00 97.19 87 PRO A CA 1
ATOM 662 C C . PRO A 1 87 ? 3.088 -4.577 -1.838 1.00 97.19 87 PRO A C 1
ATOM 664 O O . PRO A 1 87 ? 2.062 -3.934 -1.615 1.00 97.19 87 PRO A O 1
ATOM 667 N N . GLY A 1 88 ? 3.889 -4.990 -0.855 1.00 96.75 88 GLY A N 1
ATOM 668 C CA . GLY A 1 88 ? 3.595 -4.793 0.565 1.00 96.75 88 GLY A CA 1
ATOM 669 C C . GLY A 1 88 ? 2.888 -5.982 1.234 1.00 96.75 88 GLY A C 1
ATOM 670 O O . GLY A 1 88 ? 2.923 -7.103 0.723 1.00 96.75 88 GLY A O 1
ATOM 671 N N . PRO A 1 89 ? 2.316 -5.776 2.435 1.00 96.12 89 PRO A N 1
ATOM 672 C CA . PRO A 1 89 ? 1.694 -6.846 3.206 1.00 96.12 89 PRO A CA 1
ATOM 673 C C . PRO A 1 89 ? 0.360 -7.306 2.603 1.00 96.12 89 PRO A C 1
ATOM 675 O O . PRO A 1 89 ? -0.307 -6.572 1.877 1.00 96.12 89 PRO A O 1
ATOM 678 N N . ALA A 1 90 ? -0.071 -8.509 2.986 1.00 95.25 90 ALA A N 1
ATOM 679 C CA . ALA A 1 90 ? -1.425 -8.978 2.709 1.00 95.25 90 ALA A CA 1
ATOM 680 C C . ALA A 1 90 ? -2.482 -8.066 3.363 1.00 95.25 90 ALA A C 1
ATOM 682 O O . ALA A 1 90 ? -2.237 -7.455 4.407 1.00 95.25 90 ALA A O 1
ATOM 683 N N . VAL A 1 91 ? -3.678 -8.014 2.768 1.00 94.94 91 VAL A N 1
ATOM 684 C CA . VAL A 1 91 ? -4.815 -7.258 3.311 1.00 94.94 91 VAL A CA 1
ATOM 685 C C . VAL A 1 91 ? -5.199 -7.817 4.683 1.00 94.94 91 VAL A C 1
ATOM 687 O O . VAL A 1 91 ? -5.514 -8.999 4.819 1.00 94.94 91 VAL A O 1
ATOM 690 N N . PHE A 1 92 ? -5.194 -6.956 5.700 1.00 95.00 92 PHE A N 1
ATOM 691 C CA . PHE A 1 92 ? -5.678 -7.307 7.031 1.00 95.00 92 PHE A CA 1
ATOM 692 C C . PHE A 1 92 ? -7.189 -7.568 7.007 1.00 95.00 92 PHE A C 1
ATOM 694 O O . PHE A 1 92 ? -7.959 -6.776 6.463 1.00 95.00 92 PHE A O 1
ATOM 701 N N . THR A 1 93 ? -7.606 -8.650 7.657 1.00 92.56 93 THR A N 1
ATOM 702 C CA . THR A 1 93 ? -9.010 -9.014 7.864 1.00 92.56 93 THR A CA 1
ATOM 703 C C . THR A 1 93 ? -9.265 -9.274 9.346 1.00 92.56 93 THR A C 1
ATOM 705 O O . THR A 1 93 ? -8.384 -9.741 10.075 1.00 92.56 93 THR A O 1
ATOM 708 N N . CYS A 1 94 ? -10.469 -8.914 9.791 1.00 90.94 94 CYS A N 1
ATOM 709 C CA . CYS A 1 94 ? -11.078 -9.560 10.944 1.00 90.94 94 CYS A CA 1
ATOM 710 C C . CYS A 1 94 ? -11.507 -10.973 10.503 1.00 90.94 94 CYS A C 1
ATOM 712 O O . CYS A 1 94 ? -11.429 -11.870 11.360 1.00 90.94 94 CYS A O 1
#

Foldseek 3Di:
DPDDPDDDDDDAQQADWAKDKDKDWDWDCQQLQAPPGIDIDIDIDIDGDDHDHDDNWPDDDDPVPQDDNPDCQNRDDPVPPDDHDDTGDDDTHD

Mean predicted aligned error: 3.89 Å

Sequence (94 aa):
MVPNSGYQYTIPSCLRPGYYLVRHETLALHASYTYPGVQFYPGCHQLQVSGSGTKNGSPLVAFPGAYKATDPGVTYDAYSATPYTIPGPAVFTC